Protein AF-A0A6J1WJ58-F1 (afdb_monomer)

Sequence (124 aa):
MFESSPGGNLGFEPDIKLTDEMVMVMGGKMEAPPFRWFCELCVQAFLAVRPYQEAIISMVSLMLDTGLPCFRGQTIRLLRSRFAPNSTEKEAAAYMLSVIRNSFLNFRTRTYDMIQYYQNQIPY

pLDDT: mean 79.68, std 16.93, range [39.81, 97.0]

Structure (mmCIF, N/CA/C/O backbone):
data_AF-A0A6J1WJ58-F1
#
_entry.id   AF-A0A6J1WJ58-F1
#
loop_
_atom_site.group_PDB
_atom_site.id
_atom_site.type_symbol
_atom_site.label_atom_id
_atom_site.label_alt_id
_atom_site.label_comp_id
_atom_site.label_asym_id
_atom_site.label_entity_id
_atom_site.label_seq_id
_atom_site.pdbx_PDB_ins_code
_atom_site.Cartn_x
_atom_site.Cartn_y
_atom_site.Cartn_z
_atom_site.occupancy
_atom_site.B_iso_or_equiv
_atom_site.auth_seq_id
_atom_site.auth_comp_id
_atom_site.auth_asym_id
_atom_site.auth_atom_id
_atom_site.pdbx_PDB_model_num
ATOM 1 N N . MET A 1 1 ? -6.988 -13.139 7.317 1.00 60.41 1 MET A N 1
ATOM 2 C CA . MET A 1 1 ? -7.574 -11.964 6.630 1.00 60.41 1 MET A CA 1
ATOM 3 C C . MET A 1 1 ? -6.925 -10.674 7.113 1.00 60.41 1 MET A C 1
ATOM 5 O O . MET A 1 1 ? -6.282 -10.037 6.301 1.00 60.41 1 MET A O 1
ATOM 9 N N . PHE A 1 2 ? -7.008 -10.321 8.404 1.00 64.38 2 PHE A N 1
ATOM 10 C CA . PHE A 1 2 ? -6.338 -9.118 8.933 1.00 64.38 2 PHE A CA 1
ATOM 11 C C . PHE A 1 2 ? -4.996 -9.394 9.632 1.00 64.38 2 PHE A C 1
ATOM 13 O O . PHE A 1 2 ? -4.045 -8.638 9.456 1.00 64.38 2 PHE A O 1
ATOM 20 N N . GLU A 1 3 ? -4.898 -10.494 10.384 1.00 55.34 3 GLU A N 1
ATOM 21 C CA . GLU A 1 3 ? -3.688 -10.864 11.151 1.00 55.34 3 GLU A CA 1
ATOM 22 C C . GLU A 1 3 ? -3.176 -12.275 10.837 1.00 55.34 3 GLU A C 1
ATOM 24 O O . GLU A 1 3 ? -2.421 -12.876 11.604 1.00 55.34 3 GLU A O 1
ATOM 29 N N . SER A 1 4 ? -3.640 -12.839 9.727 1.00 51.22 4 SER A N 1
ATOM 30 C CA . SER A 1 4 ? -3.305 -14.197 9.302 1.00 51.22 4 SER A CA 1
ATOM 31 C C . SER A 1 4 ? -2.499 -14.111 8.015 1.00 51.22 4 SER A C 1
ATOM 33 O O . SER A 1 4 ? -3.052 -13.667 7.009 1.00 51.22 4 SER A O 1
ATOM 35 N N . SER A 1 5 ? -1.244 -14.555 8.060 1.00 47.41 5 SER A N 1
ATOM 36 C CA . SER A 1 5 ? -0.415 -14.841 6.885 1.00 47.41 5 SER A CA 1
ATOM 37 C C . SER A 1 5 ? -0.180 -16.364 6.798 1.00 47.41 5 SER A C 1
ATOM 39 O O . SER A 1 5 ? 0.080 -16.990 7.838 1.00 47.41 5 SER A O 1
ATOM 41 N N . PRO A 1 6 ? -0.335 -16.995 5.616 1.00 40.00 6 PRO A N 1
ATOM 42 C CA . PRO A 1 6 ? 0.058 -18.378 5.360 1.00 40.00 6 PRO A CA 1
ATOM 43 C C . PRO A 1 6 ? 1.445 -18.714 5.929 1.00 40.00 6 PRO A C 1
ATOM 45 O O . PRO A 1 6 ? 2.403 -17.969 5.754 1.00 40.00 6 PRO A O 1
ATOM 48 N N . GLY A 1 7 ? 1.555 -19.845 6.635 1.00 43.47 7 GLY A N 1
ATOM 49 C CA . GLY A 1 7 ? 2.820 -20.299 7.233 1.00 43.47 7 GLY A CA 1
ATOM 50 C C . GLY A 1 7 ? 3.064 -19.878 8.689 1.00 43.47 7 GLY A C 1
ATOM 51 O O . GLY A 1 7 ? 4.175 -20.030 9.177 1.00 43.47 7 GLY A O 1
ATOM 52 N N . GLY A 1 8 ? 2.055 -19.382 9.411 1.00 45.62 8 GLY A N 1
ATOM 53 C CA . GLY A 1 8 ? 2.168 -19.171 10.862 1.00 45.62 8 GLY A CA 1
ATOM 54 C C . GLY A 1 8 ? 2.738 -17.812 11.271 1.00 45.62 8 GLY A C 1
ATOM 55 O O . GLY A 1 8 ? 3.471 -17.730 12.250 1.00 45.62 8 GLY A O 1
ATOM 56 N N . ASN A 1 9 ? 2.373 -16.735 10.563 1.00 49.78 9 ASN A N 1
ATOM 57 C CA . ASN A 1 9 ? 2.762 -15.352 10.895 1.00 49.78 9 ASN A CA 1
ATOM 58 C C . ASN A 1 9 ? 4.275 -15.085 10.891 1.00 49.78 9 ASN A C 1
ATOM 60 O O . ASN A 1 9 ? 4.757 -14.198 11.590 1.00 49.78 9 ASN A O 1
ATOM 64 N N . LEU A 1 10 ? 5.021 -15.791 10.047 1.00 46.75 10 LEU A N 1
ATOM 65 C CA . LEU A 1 10 ? 6.465 -15.608 9.916 1.00 46.75 10 LEU A CA 1
ATOM 66 C C . LEU A 1 10 ? 6.880 -14.266 9.262 1.00 46.75 10 LEU A C 1
ATOM 68 O O . LEU A 1 10 ? 8.064 -14.028 9.060 1.00 46.75 10 LEU A O 1
ATOM 72 N N . GLY A 1 11 ? 5.931 -13.387 8.903 1.00 54.22 11 GLY A N 1
ATOM 73 C CA . GLY A 1 11 ? 6.224 -12.058 8.338 1.00 54.22 11 GLY A CA 1
ATOM 74 C C . GLY A 1 11 ? 6.880 -12.098 6.955 1.00 54.22 11 GLY A C 1
ATOM 75 O O . GLY A 1 11 ? 7.455 -11.114 6.505 1.00 54.22 11 GLY A O 1
ATOM 76 N N . PHE A 1 12 ? 6.814 -13.250 6.290 1.00 52.81 12 PHE A N 1
ATOM 77 C CA . PHE A 1 12 ? 7.515 -13.500 5.041 1.00 52.81 12 PHE A CA 1
ATOM 78 C C . PHE A 1 12 ? 6.757 -12.987 3.810 1.00 52.81 12 PHE A C 1
ATOM 80 O O . PHE A 1 12 ? 7.349 -12.897 2.741 1.00 52.81 12 PHE A O 1
ATOM 87 N N . GLU A 1 13 ? 5.467 -12.688 3.870 1.00 59.56 13 GLU A N 1
ATOM 88 C CA . GLU A 1 13 ? 4.744 -12.278 2.664 1.00 59.56 13 GLU A CA 1
ATOM 89 C C . GLU A 1 13 ? 4.944 -10.796 2.339 1.00 59.56 13 GLU A C 1
ATOM 91 O O . GLU A 1 13 ? 4.951 -9.969 3.251 1.00 59.56 13 GLU A O 1
ATOM 96 N N . PRO A 1 14 ? 5.099 -10.446 1.047 1.00 64.50 14 PRO A N 1
ATOM 97 C CA . PRO A 1 14 ? 5.063 -9.050 0.647 1.00 64.50 14 PRO A CA 1
ATOM 98 C C . PRO A 1 14 ? 3.684 -8.463 0.967 1.00 64.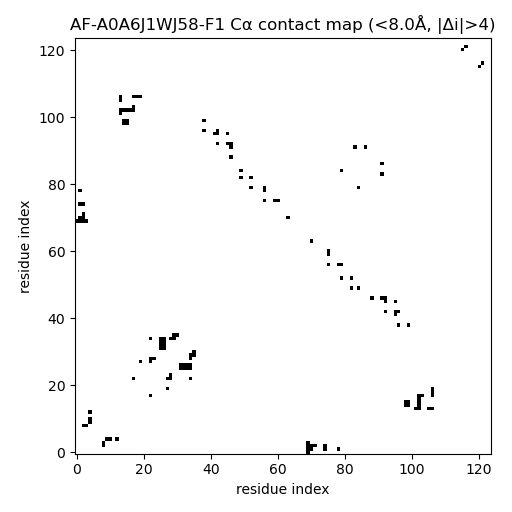50 14 PRO A C 1
ATOM 100 O O . PRO A 1 14 ? 2.669 -9.155 0.868 1.00 64.50 14 PRO A O 1
ATOM 103 N N . ASP A 1 15 ? 3.647 -7.172 1.297 1.00 75.12 15 ASP A N 1
ATOM 104 C CA . ASP A 1 15 ? 2.396 -6.453 1.563 1.00 75.12 15 ASP A CA 1
ATOM 105 C C . ASP A 1 15 ? 1.424 -6.512 0.371 1.00 75.12 15 ASP A C 1
ATOM 107 O O . ASP A 1 15 ? 0.209 -6.549 0.564 1.00 75.12 15 ASP A O 1
ATOM 111 N N . ILE A 1 16 ? 1.954 -6.550 -0.860 1.00 82.62 16 ILE A N 1
ATOM 112 C CA . ILE A 1 16 ? 1.187 -6.733 -2.095 1.00 82.62 16 ILE A CA 1
ATOM 113 C C . ILE A 1 16 ? 1.701 -7.969 -2.836 1.00 82.62 16 ILE A C 1
ATOM 115 O O . ILE A 1 16 ? 2.897 -8.126 -3.087 1.00 82.62 16 ILE A O 1
ATOM 119 N N . LYS A 1 17 ? 0.779 -8.837 -3.260 1.00 83.81 17 LYS A N 1
ATOM 120 C CA . LYS A 1 17 ? 1.092 -9.957 -4.152 1.00 83.81 17 LYS A CA 1
ATOM 121 C C . LYS A 1 17 ? 1.294 -9.438 -5.582 1.00 83.81 17 LYS A C 1
ATOM 123 O O . LYS A 1 17 ? 0.325 -9.148 -6.274 1.00 83.81 17 LYS A O 1
ATOM 128 N N . LEU A 1 18 ? 2.548 -9.355 -6.020 1.00 84.00 18 LEU A N 1
ATOM 129 C CA . LEU A 1 18 ? 2.936 -9.096 -7.410 1.00 84.00 18 LEU A CA 1
ATOM 130 C C . LEU A 1 18 ? 3.649 -10.336 -7.955 1.00 84.00 18 LEU A C 1
ATOM 132 O O . LEU A 1 18 ? 4.636 -10.775 -7.371 1.00 84.00 18 LEU A O 1
ATOM 136 N N . THR A 1 19 ? 3.111 -10.924 -9.023 1.00 83.38 19 THR A N 1
ATOM 137 C CA . THR A 1 19 ? 3.676 -12.121 -9.673 1.00 83.38 19 THR A CA 1
ATOM 138 C C . THR A 1 19 ? 4.583 -11.740 -10.842 1.00 83.38 19 THR A C 1
ATOM 140 O O . THR A 1 19 ? 4.487 -10.619 -11.352 1.00 83.38 19 THR A O 1
ATOM 143 N N . ASP A 1 20 ? 5.444 -12.666 -11.276 1.00 81.44 20 ASP A N 1
ATOM 144 C CA . ASP A 1 20 ? 6.336 -12.433 -12.419 1.00 81.44 20 ASP A CA 1
A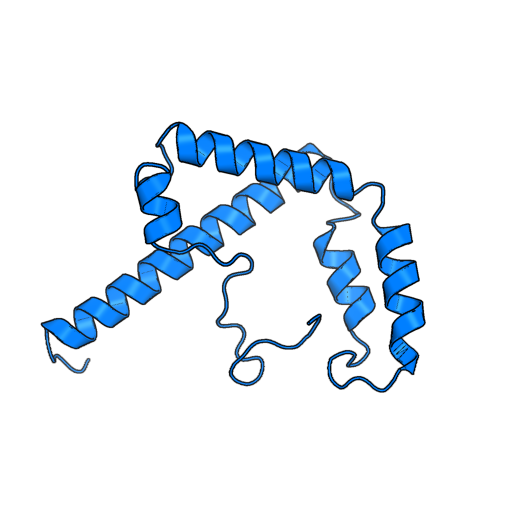TOM 145 C C . ASP A 1 20 ? 5.536 -12.151 -13.681 1.00 81.44 20 ASP A C 1
ATOM 147 O O . ASP A 1 20 ? 5.817 -11.210 -14.409 1.00 81.44 20 ASP A O 1
ATOM 151 N N . GLU A 1 21 ? 4.476 -12.925 -13.900 1.00 84.50 21 GLU A N 1
ATOM 152 C CA . GLU A 1 21 ? 3.638 -12.846 -15.084 1.00 84.50 21 GLU A CA 1
ATOM 153 C C . GLU A 1 21 ? 2.936 -11.486 -15.149 1.00 84.50 21 GLU A C 1
ATOM 155 O O . GLU A 1 21 ? 2.894 -10.856 -16.205 1.00 84.50 21 GLU A O 1
ATOM 160 N N . MET A 1 22 ? 2.458 -10.977 -14.005 1.00 89.00 22 MET A N 1
ATOM 161 C CA . MET A 1 22 ? 1.905 -9.622 -13.909 1.00 89.00 22 MET A CA 1
ATOM 162 C C . MET A 1 22 ? 2.957 -8.566 -14.266 1.00 89.00 22 MET A C 1
ATOM 164 O O . MET A 1 22 ? 2.683 -7.656 -15.048 1.00 89.00 22 MET A O 1
ATOM 168 N N . VAL A 1 23 ? 4.167 -8.682 -13.715 1.00 88.69 23 VAL A N 1
ATOM 169 C CA . VAL A 1 23 ? 5.269 -7.748 -13.981 1.00 88.69 23 VAL A CA 1
ATOM 170 C C . VAL A 1 23 ? 5.717 -7.815 -15.442 1.00 88.69 23 VAL A C 1
ATOM 172 O O . VAL A 1 23 ? 5.940 -6.776 -16.063 1.00 88.69 23 VAL A O 1
ATOM 175 N N . MET A 1 24 ? 5.811 -9.013 -16.012 1.00 87.62 24 MET A N 1
ATOM 176 C CA . MET A 1 24 ? 6.219 -9.268 -17.389 1.00 87.62 24 MET A CA 1
ATOM 177 C C . MET A 1 24 ? 5.220 -8.661 -18.375 1.00 87.62 24 MET A C 1
ATOM 179 O O . MET A 1 24 ? 5.631 -7.956 -19.297 1.00 87.62 24 MET A O 1
ATOM 183 N N . VAL A 1 25 ? 3.916 -8.825 -18.124 1.00 91.38 25 VAL A N 1
ATOM 184 C CA . VAL A 1 25 ? 2.847 -8.159 -18.890 1.00 91.38 25 VAL A CA 1
ATOM 185 C C . VAL A 1 25 ? 2.963 -6.633 -18.804 1.00 91.38 25 VAL A C 1
ATOM 187 O O . VAL A 1 25 ? 2.699 -5.935 -19.781 1.00 91.38 25 VAL A O 1
ATOM 190 N N . MET A 1 26 ? 3.427 -6.099 -17.672 1.00 93.44 26 MET A N 1
ATOM 191 C CA . MET A 1 26 ? 3.653 -4.662 -17.467 1.00 93.44 26 MET A CA 1
ATOM 192 C C . MET A 1 26 ? 5.021 -4.151 -17.966 1.00 93.44 26 MET A C 1
ATOM 194 O O . MET A 1 26 ? 5.387 -3.002 -17.705 1.0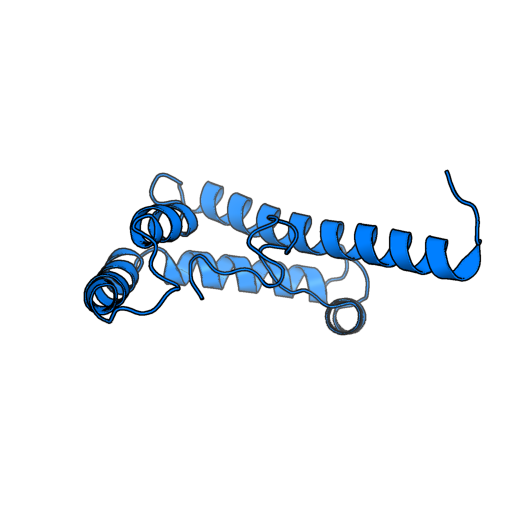0 93.44 26 MET A O 1
ATOM 198 N N . GLY A 1 27 ? 5.777 -4.963 -18.711 1.00 89.44 27 GLY A N 1
ATOM 199 C CA . GLY A 1 27 ? 7.048 -4.570 -19.329 1.00 89.44 27 GLY A CA 1
ATOM 200 C C . GLY A 1 27 ? 8.305 -5.022 -18.579 1.00 89.44 27 GLY A C 1
ATOM 201 O O . GLY A 1 27 ? 9.404 -4.580 -18.915 1.00 89.44 27 GLY A O 1
ATOM 202 N N . GLY A 1 28 ? 8.171 -5.888 -17.570 1.00 84.62 28 GLY A N 1
ATOM 203 C CA . GLY A 1 28 ? 9.273 -6.620 -16.931 1.00 84.62 28 GLY A CA 1
ATOM 204 C C . GLY A 1 28 ? 10.215 -5.790 -16.052 1.00 84.62 28 GLY A C 1
ATOM 205 O O . GLY A 1 28 ? 11.127 -6.337 -15.434 1.00 84.62 28 GLY A O 1
ATOM 206 N N . LYS A 1 29 ? 10.044 -4.465 -16.009 1.00 86.81 29 LYS A N 1
ATOM 207 C CA . LYS A 1 29 ? 10.933 -3.522 -15.320 1.00 86.81 29 LYS A CA 1
ATOM 208 C C . LYS A 1 29 ? 10.128 -2.403 -14.677 1.00 86.81 29 LYS A C 1
ATOM 210 O O . LYS A 1 29 ? 9.097 -1.996 -15.203 1.00 86.81 29 LYS A O 1
ATOM 215 N N . MET A 1 30 ? 10.632 -1.853 -13.577 1.00 84.44 30 MET A N 1
ATOM 216 C CA . MET A 1 30 ? 9.944 -0.776 -12.858 1.00 84.44 30 MET A CA 1
ATOM 217 C C . MET A 1 30 ? 9.929 0.547 -13.632 1.00 84.44 30 MET A C 1
ATOM 219 O O . MET A 1 30 ? 9.065 1.397 -13.427 1.00 84.44 30 MET A O 1
ATOM 223 N N . GLU A 1 31 ? 10.897 0.736 -14.525 1.00 89.19 31 GLU A N 1
ATOM 224 C CA . GLU A 1 31 ? 11.004 1.908 -15.386 1.00 89.19 31 GLU A CA 1
ATOM 225 C C . GLU A 1 31 ? 10.062 1.829 -16.591 1.00 89.19 31 GLU A C 1
ATOM 227 O O . GLU A 1 31 ? 9.883 2.836 -17.278 1.00 89.19 31 GLU A O 1
ATOM 232 N N . ALA A 1 32 ? 9.462 0.660 -16.846 1.00 92.81 32 ALA A N 1
ATOM 233 C CA . ALA A 1 32 ? 8.549 0.468 -17.957 1.00 92.81 32 ALA A CA 1
ATOM 234 C C . ALA A 1 32 ? 7.312 1.373 -17.790 1.00 92.81 32 ALA 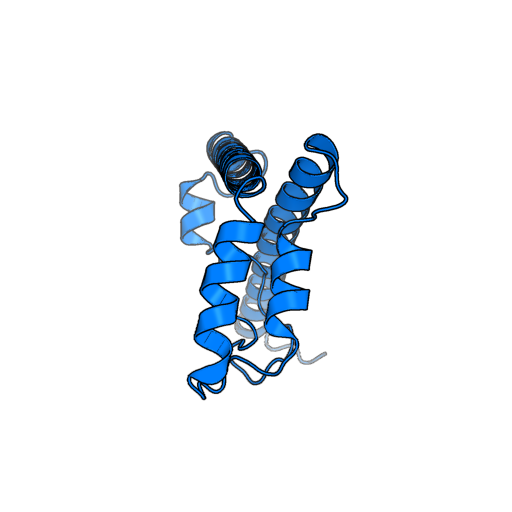A C 1
ATOM 236 O O . ALA A 1 32 ? 6.729 1.414 -16.701 1.00 92.81 32 ALA A O 1
ATOM 237 N N . PRO A 1 33 ? 6.871 2.080 -18.850 1.00 95.12 33 PRO A N 1
ATOM 238 C CA . PRO A 1 33 ? 5.693 2.942 -18.777 1.00 95.12 33 PRO A CA 1
ATOM 239 C C . PRO A 1 33 ? 4.433 2.255 -18.217 1.00 95.12 33 PRO A C 1
ATOM 241 O O . PRO A 1 33 ? 3.786 2.864 -17.366 1.00 95.12 33 PRO A O 1
ATOM 244 N N . PRO A 1 34 ? 4.101 0.994 -18.581 1.00 95.44 34 PRO A N 1
ATOM 245 C CA . PRO A 1 34 ? 2.929 0.321 -18.019 1.00 95.44 34 PRO A CA 1
ATOM 246 C C . PRO A 1 34 ? 3.054 0.066 -16.512 1.00 95.44 34 PRO A C 1
ATOM 248 O O . PRO A 1 34 ? 2.092 0.264 -15.776 1.00 95.44 34 PRO A O 1
ATOM 251 N N . PHE A 1 35 ? 4.245 -0.305 -16.028 1.00 93.62 35 PHE A N 1
ATOM 252 C CA . PHE A 1 35 ? 4.476 -0.499 -14.595 1.00 93.62 35 PHE A CA 1
ATOM 253 C C . PHE A 1 35 ? 4.402 0.822 -13.812 1.00 93.62 35 PHE A C 1
ATOM 255 O O . PHE A 1 35 ? 3.854 0.865 -12.710 1.00 93.62 35 PHE A O 1
ATOM 262 N N . ARG A 1 36 ? 4.910 1.925 -14.380 1.00 94.62 36 ARG A N 1
ATOM 263 C CA . ARG A 1 36 ? 4.763 3.262 -13.778 1.00 94.62 36 ARG A CA 1
ATOM 264 C C . ARG A 1 36 ? 3.300 3.668 -13.664 1.00 94.62 36 ARG A C 1
ATOM 266 O O . ARG A 1 36 ? 2.886 4.115 -12.599 1.00 94.62 36 ARG A O 1
ATOM 273 N N . TRP A 1 37 ? 2.521 3.434 -14.715 1.00 95.94 37 TRP A N 1
ATOM 274 C CA . TRP A 1 37 ? 1.091 3.717 -14.704 1.00 95.94 37 TRP A CA 1
ATOM 275 C C . TRP A 1 37 ? 0.344 2.870 -13.664 1.00 95.94 37 TRP A C 1
ATOM 277 O O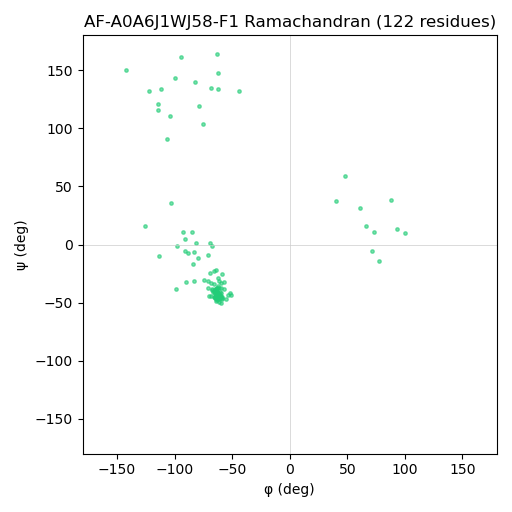 . TRP A 1 37 ? -0.474 3.394 -12.912 1.00 95.94 37 TRP A O 1
ATOM 287 N N . PHE A 1 38 ? 0.691 1.586 -13.530 1.00 94.94 38 PHE A N 1
ATOM 288 C CA . PHE A 1 38 ? 0.195 0.742 -12.441 1.00 94.94 38 PHE A CA 1
ATOM 289 C C . PHE A 1 38 ? 0.494 1.348 -11.060 1.00 94.94 38 PHE A C 1
ATOM 291 O O . PHE A 1 38 ? -0.402 1.453 -10.223 1.00 94.94 38 PHE A O 1
ATOM 298 N N . CYS A 1 39 ? 1.729 1.808 -10.831 1.00 94.62 39 CYS A N 1
ATOM 299 C CA . CYS A 1 39 ? 2.109 2.438 -9.565 1.00 94.62 39 CYS A CA 1
ATOM 300 C C . CYS A 1 39 ? 1.291 3.706 -9.284 1.00 94.62 39 CYS A C 1
ATOM 302 O O . CYS A 1 39 ? 0.843 3.908 -8.156 1.00 94.62 39 CYS A O 1
ATOM 304 N N . GLU A 1 40 ? 1.082 4.546 -10.299 1.00 95.69 40 GLU A N 1
ATOM 305 C CA . GLU A 1 40 ? 0.262 5.756 -10.197 1.00 95.69 40 GLU A CA 1
ATOM 306 C C . GLU A 1 40 ? -1.185 5.426 -9.818 1.00 95.69 40 GLU A C 1
ATOM 308 O O . GLU A 1 40 ? -1.723 6.030 -8.889 1.00 95.69 40 GLU A O 1
ATOM 313 N N . LEU A 1 41 ? -1.793 4.428 -10.466 1.00 96.94 41 LEU A N 1
ATOM 314 C CA . LEU A 1 41 ? -3.152 3.982 -10.154 1.00 96.94 41 LEU A CA 1
ATOM 315 C C . LEU A 1 41 ? -3.260 3.432 -8.726 1.00 96.94 41 LEU A C 1
ATOM 317 O O . LEU A 1 41 ? -4.220 3.747 -8.024 1.00 96.94 41 LEU A O 1
ATOM 321 N N . CYS A 1 42 ? -2.272 2.667 -8.253 1.00 95.56 42 CYS A N 1
ATOM 322 C CA . CYS A 1 42 ? -2.248 2.185 -6.870 1.00 95.56 42 CYS A CA 1
ATOM 323 C C . CYS A 1 42 ? -2.160 3.331 -5.854 1.00 95.56 42 CYS A C 1
ATOM 325 O O . CYS A 1 42 ? -2.850 3.304 -4.834 1.00 95.56 42 CYS A O 1
ATOM 327 N N . VAL A 1 43 ? -1.344 4.352 -6.130 1.00 96.38 43 VAL A N 1
ATOM 328 C CA . VAL A 1 43 ? -1.247 5.548 -5.281 1.00 96.38 43 VAL A CA 1
ATOM 329 C C . VAL A 1 43 ? -2.566 6.318 -5.276 1.00 96.38 43 VAL A C 1
ATOM 331 O O . VAL A 1 43 ? -3.051 6.677 -4.206 1.00 96.38 43 VAL A O 1
ATOM 334 N N . GLN A 1 44 ? -3.173 6.535 -6.445 1.00 97.00 44 GLN A N 1
ATOM 335 C CA . GLN A 1 44 ? -4.467 7.211 -6.558 1.00 97.00 44 GLN A CA 1
ATOM 336 C C . GLN A 1 44 ? -5.562 6.456 -5.802 1.00 97.00 44 GLN A C 1
ATOM 338 O O . GLN A 1 44 ? -6.300 7.064 -5.030 1.00 97.00 44 GLN A O 1
ATOM 343 N N . ALA A 1 45 ? -5.629 5.132 -5.958 1.00 96.38 45 ALA A N 1
ATOM 344 C CA . ALA A 1 45 ? -6.570 4.292 -5.229 1.00 96.38 45 ALA A CA 1
ATOM 345 C C . ALA A 1 45 ? -6.346 4.384 -3.714 1.00 96.38 45 ALA A C 1
ATOM 347 O O . ALA A 1 45 ? -7.302 4.549 -2.959 1.00 96.38 45 ALA A O 1
ATOM 348 N N . PHE A 1 46 ? -5.092 4.344 -3.254 1.00 95.81 46 PHE A N 1
ATOM 349 C CA . PHE A 1 46 ? -4.784 4.495 -1.834 1.00 95.81 46 PHE A CA 1
ATOM 350 C C . PHE A 1 46 ? -5.261 5.843 -1.291 1.00 95.81 46 PHE A C 1
ATOM 352 O O . PHE A 1 46 ? -5.977 5.883 -0.291 1.00 95.81 46 PHE A O 1
ATOM 359 N N . LEU A 1 47 ? -4.921 6.940 -1.969 1.00 95.88 47 LEU A N 1
ATOM 360 C CA . LEU A 1 47 ? -5.343 8.282 -1.569 1.00 95.88 47 LEU A CA 1
ATOM 361 C C . LEU A 1 47 ? -6.867 8.439 -1.583 1.00 95.88 47 LEU A C 1
ATOM 363 O O . LEU A 1 47 ? -7.406 9.049 -0.667 1.00 95.88 47 LEU A O 1
ATOM 367 N N . ALA A 1 48 ? -7.564 7.838 -2.550 1.00 96.62 48 ALA A N 1
ATOM 368 C CA . ALA A 1 48 ? -9.022 7.885 -2.635 1.00 96.62 48 ALA A CA 1
ATOM 369 C C . ALA A 1 48 ? -9.716 7.156 -1.471 1.00 96.62 48 ALA A C 1
ATOM 371 O O . ALA A 1 48 ? -10.778 7.582 -1.023 1.00 96.62 48 ALA A O 1
ATOM 372 N N . VAL A 1 49 ? -9.127 6.069 -0.964 1.00 95.44 49 VAL A N 1
ATOM 373 C CA . VAL A 1 49 ? -9.713 5.269 0.124 1.00 95.44 49 VAL A CA 1
ATOM 374 C C . VAL A 1 49 ? -9.415 5.872 1.503 1.00 95.44 49 VAL A C 1
ATOM 376 O O . VAL A 1 49 ? -1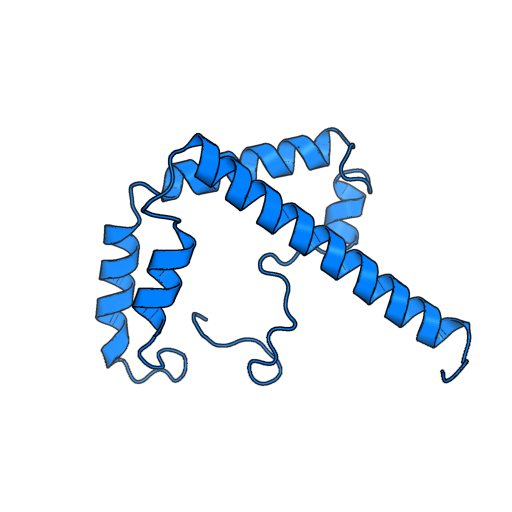0.243 5.763 2.406 1.00 95.44 49 VAL A O 1
ATOM 379 N N . ARG A 1 50 ? -8.267 6.540 1.688 1.00 95.50 50 ARG A N 1
ATOM 380 C CA . ARG A 1 50 ? -7.822 7.086 2.990 1.00 95.50 50 ARG A CA 1
ATOM 381 C C . ARG A 1 50 ? -8.858 7.950 3.731 1.00 95.50 50 ARG A C 1
ATOM 383 O O . ARG A 1 50 ? -9.010 7.734 4.934 1.00 95.50 50 ARG A O 1
ATOM 390 N N . PRO A 1 51 ? -9.602 8.874 3.089 1.00 95.06 51 PRO A N 1
ATOM 391 C CA . PRO A 1 51 ? -10.640 9.658 3.765 1.00 95.06 51 PRO A CA 1
ATOM 392 C C . PRO A 1 51 ? -11.744 8.805 4.404 1.00 95.06 51 PRO A C 1
ATOM 394 O O . PRO A 1 51 ? -12.351 9.216 5.388 1.00 95.06 51 PRO A O 1
ATOM 397 N N . TYR A 1 52 ? -11.973 7.596 3.887 1.00 95.50 52 TYR A N 1
ATOM 398 C CA . TYR A 1 52 ? -12.996 6.665 4.361 1.00 95.50 52 TYR A CA 1
ATOM 399 C C . TYR A 1 52 ? -12.474 5.667 5.410 1.00 95.50 52 TYR A C 1
ATOM 401 O O . TYR A 1 52 ? -13.177 4.715 5.755 1.00 95.50 52 TYR A O 1
ATOM 409 N N . GLN A 1 53 ? -11.262 5.868 5.948 1.00 93.75 53 GLN A N 1
ATOM 410 C CA . GLN A 1 53 ? -10.636 4.947 6.905 1.00 93.75 53 GLN A CA 1
ATOM 411 C C . GLN A 1 53 ? -11.521 4.638 8.122 1.00 93.75 53 GLN A C 1
ATOM 413 O O . GLN A 1 53 ? -11.648 3.475 8.491 1.00 93.75 53 GLN A O 1
ATOM 418 N N . GLU A 1 54 ? -12.185 5.636 8.718 1.00 93.31 54 GLU A N 1
ATOM 419 C CA . GLU A 1 54 ? -13.001 5.416 9.920 1.00 93.31 54 GLU A CA 1
ATOM 420 C C . GLU A 1 54 ? -14.283 4.638 9.607 1.00 93.31 54 GLU A C 1
ATOM 422 O O . GLU A 1 54 ? -14.716 3.829 10.425 1.00 93.31 54 GLU A O 1
ATOM 427 N N . ALA A 1 55 ? -14.850 4.787 8.405 1.00 94.12 55 ALA A N 1
ATOM 428 C CA . ALA A 1 55 ? -15.978 3.967 7.967 1.00 94.12 55 ALA A CA 1
ATOM 429 C C . ALA A 1 55 ? -15.562 2.492 7.837 1.00 94.12 55 ALA A C 1
ATOM 431 O O . ALA A 1 55 ? -16.239 1.604 8.356 1.00 94.12 55 ALA A O 1
ATOM 432 N N . ILE A 1 56 ? -14.407 2.231 7.216 1.00 92.50 56 ILE A N 1
ATOM 433 C CA . ILE A 1 56 ? -13.853 0.876 7.071 1.00 92.50 56 ILE A CA 1
ATOM 434 C C . ILE A 1 56 ? -13.521 0.276 8.442 1.00 92.50 56 ILE A C 1
ATOM 436 O O . ILE A 1 56 ? -13.914 -0.851 8.736 1.00 92.50 56 ILE A O 1
ATOM 440 N N . ILE A 1 57 ? -12.841 1.034 9.305 1.00 91.75 57 ILE A N 1
ATOM 441 C CA . ILE A 1 57 ? -12.480 0.603 10.660 1.00 91.75 57 ILE A CA 1
ATOM 442 C C . ILE A 1 57 ? -13.731 0.296 11.489 1.00 91.75 57 ILE A C 1
ATOM 444 O O . ILE A 1 57 ? -13.751 -0.707 12.204 1.00 91.75 57 ILE A O 1
ATOM 448 N N . SER A 1 58 ? -14.780 1.111 11.377 1.00 91.75 58 SER A N 1
ATOM 449 C CA . SER A 1 58 ? -16.038 0.899 12.101 1.00 91.75 58 SER A CA 1
ATOM 450 C C . SER A 1 58 ? -16.723 -0.395 11.667 1.00 91.75 58 SER A C 1
ATOM 452 O O . SER A 1 58 ? -17.108 -1.193 12.518 1.00 91.75 58 SER A O 1
ATOM 454 N N . MET A 1 59 ? -16.792 -0.663 10.358 1.00 90.06 59 MET A N 1
ATOM 455 C CA . MET A 1 59 ? -17.335 -1.924 9.839 1.00 90.06 59 MET A CA 1
ATOM 456 C C . MET A 1 59 ? -16.553 -3.139 10.350 1.00 90.06 59 MET A C 1
ATOM 458 O O . MET A 1 59 ? -17.153 -4.113 10.794 1.00 90.06 59 MET A O 1
ATOM 462 N N . VAL A 1 60 ? -15.218 -3.075 10.346 1.00 88.38 60 VAL A N 1
ATOM 463 C CA . VAL A 1 60 ? -14.377 -4.176 10.845 1.00 88.38 60 VAL A CA 1
ATOM 464 C C . VAL A 1 60 ? -14.509 -4.343 12.361 1.00 88.38 60 VAL A C 1
ATOM 466 O O . VAL A 1 60 ? -14.476 -5.467 12.855 1.00 88.38 60 VAL A O 1
ATOM 469 N N . SER A 1 61 ? -14.713 -3.252 13.102 1.00 86.56 61 SER A N 1
ATOM 470 C CA . SER A 1 61 ? -14.898 -3.291 14.559 1.00 86.56 61 SER A CA 1
ATOM 471 C C . SER A 1 61 ? -16.159 -4.058 14.960 1.00 86.56 61 SER A C 1
ATOM 473 O O . SER A 1 61 ? -16.113 -4.831 15.911 1.00 86.56 61 SER A O 1
ATOM 475 N N . LEU A 1 62 ? -17.249 -3.931 14.193 1.00 87.25 62 LEU A N 1
ATOM 476 C CA . LEU A 1 62 ? -18.482 -4.704 14.408 1.00 87.25 62 LEU A CA 1
ATOM 477 C C . LEU A 1 62 ? -18.289 -6.215 14.203 1.00 87.25 62 LEU A C 1
ATOM 479 O O . LEU A 1 62 ? -19.070 -7.013 14.712 1.00 87.25 62 LEU A O 1
ATOM 483 N N . MET A 1 63 ? -17.260 -6.622 13.456 1.00 85.06 63 MET A N 1
ATOM 484 C CA . MET A 1 63 ? -16.970 -8.031 13.185 1.00 85.06 63 MET A CA 1
ATOM 485 C C . MET A 1 63 ? -16.069 -8.681 14.244 1.00 85.06 63 MET A C 1
ATOM 487 O O . MET A 1 63 ? -15.884 -9.898 14.198 1.00 85.06 63 MET A O 1
ATOM 491 N N . LEU A 1 64 ? -15.513 -7.922 15.196 1.00 81.50 64 LEU A N 1
ATOM 492 C CA . LEU A 1 64 ? -14.575 -8.457 16.194 1.00 81.50 64 LEU A CA 1
ATOM 493 C C . LEU A 1 64 ? -15.211 -9.531 17.087 1.00 81.50 64 LEU A C 1
ATOM 495 O O . LEU A 1 64 ? -14.558 -10.524 17.400 1.00 81.50 64 LEU A O 1
ATOM 499 N N . ASP A 1 65 ? -16.495 -9.383 17.416 1.00 78.25 65 ASP A N 1
ATOM 500 C CA . ASP A 1 65 ? -17.218 -10.289 18.320 1.00 78.25 65 ASP A CA 1
ATOM 501 C C . ASP A 1 65 ? -17.716 -11.575 17.635 1.00 78.25 65 ASP A C 1
ATOM 503 O O . ASP A 1 65 ? -18.324 -12.436 18.266 1.00 78.25 65 ASP A O 1
ATOM 507 N N . THR A 1 66 ? -17.434 -11.751 16.339 1.00 82.25 66 THR A N 1
ATOM 508 C CA . THR A 1 66 ? -17.861 -12.937 15.572 1.00 82.25 66 THR A CA 1
ATOM 509 C C . THR A 1 66 ? -17.121 -14.224 15.955 1.00 82.25 66 THR A C 1
ATOM 511 O O . THR A 1 66 ? -17.484 -15.300 15.485 1.00 82.25 66 THR A O 1
ATOM 514 N N . GLY A 1 67 ? -16.068 -14.140 16.777 1.00 72.25 67 GLY A N 1
ATOM 515 C CA . GLY A 1 67 ? -15.270 -15.297 17.201 1.00 72.25 67 GLY A CA 1
ATOM 516 C C . GLY A 1 67 ? -14.358 -15.872 16.110 1.00 72.25 67 GLY A C 1
ATOM 517 O O . GLY A 1 67 ? -13.792 -16.952 16.284 1.00 72.25 67 GLY A O 1
ATOM 518 N N . LEU A 1 68 ? -14.190 -15.173 14.980 1.00 77.50 68 LEU A N 1
ATOM 519 C CA . LEU A 1 68 ? -13.294 -15.612 13.912 1.00 77.50 68 LEU A CA 1
ATOM 520 C C . LEU A 1 68 ? -11.817 -15.532 14.360 1.00 77.50 68 LEU A C 1
ATOM 522 O O . LEU A 1 68 ? -11.375 -14.498 14.866 1.00 77.50 68 LEU A O 1
ATOM 526 N N . PRO A 1 69 ? -10.992 -16.565 14.088 1.00 68.25 69 PRO A N 1
ATOM 527 C CA . PRO A 1 69 ? -9.610 -16.677 14.589 1.00 68.25 69 PRO A CA 1
ATOM 528 C C . PRO A 1 69 ? -8.623 -15.643 14.008 1.00 68.25 69 PRO A C 1
ATOM 530 O O . PRO A 1 69 ? -7.431 -15.645 14.335 1.00 68.25 69 PRO A O 1
ATOM 533 N N . CYS A 1 70 ? -9.093 -14.778 13.108 1.00 67.50 70 CYS A N 1
ATOM 534 C CA . CYS A 1 70 ? -8.321 -13.727 12.454 1.00 67.50 70 CYS A CA 1
ATOM 535 C C . CYS A 1 70 ? -8.349 -12.374 13.184 1.00 67.50 70 CYS A C 1
ATOM 537 O O . CYS A 1 70 ? -7.626 -11.477 12.749 1.00 67.50 70 CYS A O 1
ATOM 539 N N . PHE A 1 71 ? -9.135 -12.243 14.258 1.00 72.06 71 PHE A N 1
ATOM 540 C CA . PHE A 1 71 ? -9.225 -11.053 15.102 1.00 72.06 71 PHE A CA 1
ATOM 541 C C . PHE A 1 71 ? -8.533 -11.305 16.453 1.00 72.06 71 PHE A C 1
ATOM 543 O O . PHE A 1 71 ? -9.160 -11.785 17.392 1.00 72.06 71 PHE A O 1
ATOM 550 N N . ARG A 1 72 ? -7.229 -11.013 16.588 1.00 67.62 72 ARG A N 1
ATOM 551 C CA . ARG A 1 72 ? -6.450 -11.272 17.825 1.00 67.62 72 ARG A CA 1
ATOM 552 C C . ARG A 1 72 ? -6.211 -10.002 18.649 1.00 67.62 72 ARG A C 1
ATOM 554 O O . ARG A 1 72 ? -5.156 -9.814 19.251 1.00 67.62 72 ARG A O 1
ATOM 561 N N . GLY A 1 73 ? -7.195 -9.100 18.658 1.00 73.69 73 GLY A N 1
ATOM 562 C CA . GLY A 1 73 ? -7.220 -7.894 19.497 1.00 73.69 73 GLY A CA 1
ATOM 563 C C . GLY A 1 73 ? -6.342 -6.726 19.026 1.00 73.69 73 GLY A C 1
ATOM 564 O O . GLY A 1 73 ? -6.543 -5.601 19.475 1.00 73.69 73 GLY A O 1
ATOM 565 N N . GLN A 1 74 ? -5.413 -6.933 18.088 1.00 79.38 74 GLN A N 1
ATOM 566 C CA . GLN A 1 74 ? -4.584 -5.862 17.508 1.00 79.38 74 GLN A CA 1
ATOM 567 C C . GLN A 1 74 ? -5.113 -5.361 16.157 1.00 79.38 74 GLN A C 1
ATOM 569 O O . GLN A 1 74 ? -4.575 -4.407 15.588 1.00 79.38 74 GLN A O 1
ATOM 574 N N . THR A 1 75 ? -6.203 -5.954 15.668 1.00 83.38 75 THR A N 1
ATOM 575 C CA . THR A 1 75 ? -6.628 -5.850 14.270 1.00 83.38 75 THR A CA 1
ATOM 576 C C . THR A 1 75 ? -6.975 -4.424 13.893 1.00 83.38 75 THR A C 1
ATOM 578 O O . THR A 1 75 ? -6.507 -3.926 12.874 1.00 83.38 75 THR A O 1
ATOM 581 N N . ILE A 1 76 ? -7.720 -3.732 14.754 1.00 87.31 76 ILE A N 1
ATOM 582 C CA . ILE A 1 76 ? -8.112 -2.339 14.528 1.00 87.31 76 ILE A CA 1
ATOM 583 C C . ILE A 1 76 ? -6.904 -1.406 14.557 1.00 87.31 76 ILE A C 1
ATOM 585 O O . ILE A 1 76 ? -6.788 -0.522 13.710 1.00 87.31 76 ILE A O 1
ATOM 589 N N . ARG A 1 77 ? -5.968 -1.620 15.490 1.00 87.62 77 ARG A N 1
ATOM 590 C CA . ARG A 1 77 ? -4.753 -0.803 15.585 1.00 87.62 77 ARG A CA 1
ATOM 591 C C . ARG A 1 77 ? -3.889 -0.962 14.334 1.00 87.62 77 ARG A C 1
ATOM 593 O O . ARG A 1 77 ? -3.454 0.036 13.762 1.00 87.62 77 ARG A O 1
ATOM 600 N N . LEU A 1 78 ? -3.673 -2.202 13.896 1.00 86.44 78 LEU A N 1
ATOM 601 C CA . LEU A 1 78 ? -2.898 -2.509 12.696 1.00 86.44 78 LEU A CA 1
ATOM 602 C C . LEU A 1 78 ? -3.599 -1.990 11.437 1.00 86.44 78 LEU A C 1
ATOM 604 O O . LEU A 1 78 ? -2.960 -1.334 10.618 1.00 86.44 78 LEU A O 1
ATOM 608 N N . LEU A 1 79 ? -4.911 -2.195 11.305 1.00 88.44 79 LEU A N 1
ATOM 609 C CA . LEU A 1 79 ? -5.695 -1.682 10.182 1.00 88.44 79 LEU A CA 1
ATOM 610 C C . LEU A 1 79 ? -5.615 -0.155 10.091 1.00 88.44 79 LEU A C 1
ATOM 612 O O . LEU A 1 79 ? -5.332 0.372 9.020 1.00 88.44 79 LEU A O 1
ATOM 616 N N . ARG A 1 80 ? -5.772 0.554 11.216 1.00 90.69 80 ARG A N 1
ATOM 617 C CA . ARG A 1 80 ? -5.632 2.014 11.252 1.00 90.69 80 ARG A CA 1
ATOM 618 C C . ARG A 1 80 ? -4.237 2.455 10.816 1.00 90.69 80 ARG A C 1
ATOM 620 O O . ARG A 1 80 ? -4.115 3.391 10.035 1.00 90.69 80 ARG A O 1
ATOM 627 N N . SER A 1 81 ? -3.185 1.760 11.253 1.00 90.06 81 SER A N 1
ATOM 628 C CA . SER A 1 81 ? -1.815 2.102 10.846 1.00 90.06 81 SER A CA 1
ATOM 629 C C . SER A 1 81 ? -1.582 1.983 9.333 1.00 90.06 81 SER A C 1
ATOM 631 O O . SER A 1 81 ? -0.849 2.797 8.775 1.00 90.06 81 SER A O 1
ATOM 633 N N . ARG A 1 82 ? -2.270 1.055 8.645 1.00 89.75 82 ARG A N 1
ATOM 634 C CA . ARG A 1 82 ? -2.164 0.866 7.184 1.00 89.75 82 ARG A CA 1
ATOM 635 C C . ARG A 1 82 ? -2.700 2.051 6.372 1.00 89.75 82 ARG A C 1
ATOM 637 O O . ARG A 1 82 ? -2.284 2.229 5.234 1.00 89.75 82 ARG A O 1
ATOM 644 N N . PHE A 1 83 ? -3.579 2.878 6.941 1.00 91.81 83 PHE A N 1
ATOM 645 C CA . PHE A 1 83 ? -4.078 4.091 6.279 1.00 91.81 83 PHE A CA 1
ATOM 646 C C . PHE A 1 83 ? -3.141 5.300 6.417 1.00 91.81 83 PHE A C 1
ATOM 648 O O . PHE A 1 83 ? -3.380 6.332 5.784 1.00 91.81 83 PHE A O 1
ATOM 655 N N . ALA A 1 84 ? -2.070 5.185 7.214 1.00 91.06 84 ALA A N 1
ATOM 656 C CA . ALA A 1 84 ? -1.145 6.275 7.522 1.00 91.06 84 ALA A CA 1
ATOM 657 C C . ALA A 1 84 ? -1.887 7.573 7.933 1.00 91.06 84 ALA A C 1
ATOM 659 O O . ALA A 1 84 ? -1.755 8.597 7.260 1.00 91.06 84 ALA A O 1
ATOM 660 N N . PRO A 1 85 ? -2.710 7.555 9.002 1.00 89.19 85 PRO A N 1
ATOM 661 C CA . PRO A 1 85 ? -3.633 8.649 9.338 1.00 89.19 85 PRO A CA 1
ATOM 662 C C . PRO A 1 85 ? -2.936 9.979 9.644 1.00 89.19 85 PRO A C 1
ATOM 664 O O . PRO A 1 85 ? -3.502 11.037 9.400 1.00 89.19 85 PRO A O 1
ATOM 667 N N . ASN A 1 86 ? -1.700 9.922 10.147 1.00 91.50 86 ASN A N 1
ATOM 668 C CA . ASN A 1 86 ? -0.924 11.098 10.548 1.00 91.50 86 ASN A CA 1
ATOM 669 C C . ASN A 1 86 ? -0.054 11.661 9.413 1.00 91.50 86 ASN A C 1
ATOM 671 O O . ASN A 1 86 ? 0.748 12.559 9.648 1.00 91.50 86 ASN A O 1
ATOM 675 N N . SER A 1 87 ? -0.167 11.107 8.205 1.00 93.00 87 SER A N 1
ATOM 676 C CA . SER A 1 87 ? 0.628 11.509 7.048 1.00 93.00 87 SER A CA 1
ATOM 677 C C . SER A 1 87 ? -0.156 12.444 6.134 1.00 93.00 87 SER A C 1
ATOM 679 O O . SER A 1 87 ? -1.348 12.248 5.879 1.00 93.00 87 SER A O 1
ATOM 681 N N . THR A 1 88 ? 0.534 13.423 5.561 1.00 95.81 88 THR A N 1
ATOM 682 C CA . THR A 1 88 ? 0.013 14.232 4.450 1.00 95.81 88 THR A CA 1
ATOM 683 C C . THR A 1 88 ? -0.246 13.362 3.215 1.00 95.81 88 THR A C 1
ATOM 685 O O . THR A 1 88 ? 0.262 12.246 3.105 1.00 95.81 88 THR A O 1
ATOM 688 N N . GLU A 1 89 ? -1.018 13.854 2.242 1.00 93.50 89 GLU A N 1
ATOM 689 C CA . GLU A 1 89 ? -1.243 13.126 0.979 1.00 93.50 89 GLU A CA 1
ATOM 690 C C . GLU A 1 89 ? 0.068 12.801 0.253 1.00 93.50 89 GLU A C 1
ATOM 692 O O . GLU A 1 89 ? 0.241 11.699 -0.263 1.00 93.50 89 GLU A O 1
ATOM 697 N N . LYS A 1 90 ? 1.033 13.726 0.284 1.00 95.19 90 LYS A N 1
ATOM 698 C CA . LYS A 1 90 ? 2.356 13.531 -0.316 1.00 95.19 90 LYS A CA 1
ATOM 699 C C . LYS A 1 90 ? 3.140 12.411 0.372 1.00 95.19 90 LYS A C 1
ATOM 701 O O . LYS A 1 90 ? 3.730 11.567 -0.300 1.00 95.19 90 LYS A O 1
ATOM 706 N N . GLU A 1 91 ? 3.148 12.390 1.701 1.00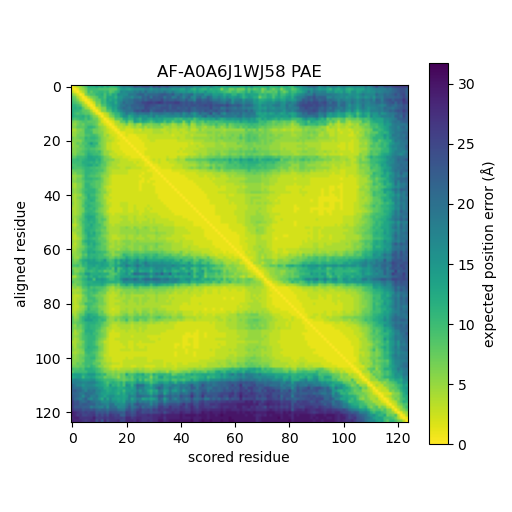 96.00 91 GLU A N 1
ATOM 707 C CA . GLU A 1 91 ? 3.818 11.340 2.478 1.00 96.00 91 GLU A CA 1
ATOM 708 C C . GLU A 1 91 ? 3.127 9.987 2.303 1.00 96.00 91 GLU A C 1
ATOM 710 O O . GLU A 1 91 ? 3.794 8.968 2.148 1.00 96.00 91 GLU A O 1
ATOM 715 N N . ALA A 1 92 ? 1.796 9.973 2.250 1.00 94.75 92 ALA A N 1
ATOM 716 C CA . ALA A 1 92 ? 1.011 8.771 2.010 1.00 94.75 92 ALA A CA 1
ATOM 717 C C . ALA A 1 92 ? 1.244 8.193 0.605 1.00 94.75 92 ALA A C 1
ATOM 719 O O . ALA A 1 92 ? 1.352 6.977 0.447 1.00 94.75 92 ALA A O 1
ATOM 720 N N . ALA A 1 93 ? 1.386 9.049 -0.409 1.00 95.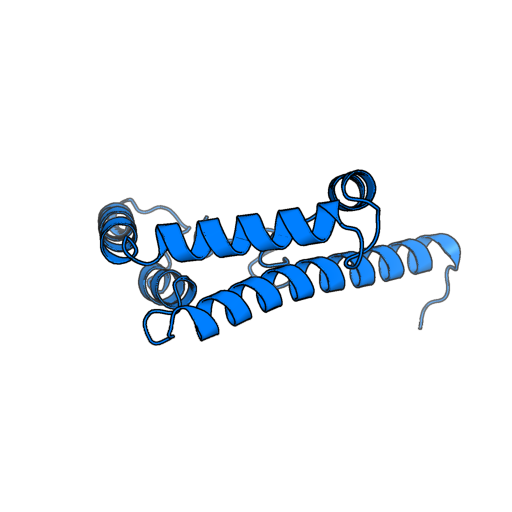25 93 ALA A N 1
ATOM 721 C CA . ALA A 1 93 ? 1.775 8.629 -1.750 1.00 95.25 93 ALA A CA 1
ATOM 722 C C . ALA A 1 93 ? 3.175 7.994 -1.760 1.00 95.25 93 ALA A C 1
ATOM 724 O O . ALA A 1 93 ? 3.371 6.927 -2.343 1.00 95.25 93 ALA A O 1
ATOM 725 N N . ALA A 1 94 ? 4.139 8.611 -1.069 1.00 95.75 94 ALA A N 1
ATOM 726 C CA . ALA A 1 94 ? 5.487 8.064 -0.931 1.00 95.75 94 ALA A CA 1
ATOM 727 C C . ALA A 1 94 ? 5.502 6.726 -0.168 1.00 95.75 94 ALA A C 1
ATOM 729 O O . ALA A 1 94 ? 6.231 5.810 -0.553 1.00 95.75 94 ALA A O 1
ATOM 730 N N . TYR A 1 95 ? 4.669 6.594 0.868 1.00 94.06 95 TYR A N 1
ATOM 731 C CA . TYR A 1 95 ? 4.459 5.345 1.598 1.00 94.06 95 TYR A CA 1
ATOM 732 C C . TYR A 1 95 ? 3.904 4.243 0.688 1.00 94.06 95 TYR A C 1
ATOM 734 O O . TYR A 1 95 ? 4.474 3.160 0.623 1.00 94.06 95 TYR A O 1
ATOM 742 N N . MET A 1 96 ? 2.846 4.512 -0.082 1.00 94.56 96 MET A N 1
ATOM 743 C CA . MET A 1 96 ? 2.287 3.498 -0.982 1.00 94.56 96 MET A CA 1
ATOM 744 C C . MET A 1 96 ? 3.284 3.092 -2.076 1.00 94.56 96 MET A C 1
ATOM 746 O O . MET A 1 96 ? 3.430 1.909 -2.382 1.00 94.56 96 MET A O 1
ATOM 750 N N . LEU A 1 97 ? 4.048 4.047 -2.616 1.00 93.94 97 LEU A N 1
ATOM 751 C CA . LEU A 1 97 ? 5.133 3.724 -3.541 1.00 93.94 97 LEU A CA 1
ATOM 752 C C . LEU A 1 97 ? 6.170 2.801 -2.894 1.00 93.94 97 LEU A C 1
ATOM 754 O O . LEU A 1 97 ? 6.561 1.822 -3.523 1.00 93.94 97 LEU A O 1
ATOM 758 N N . SER A 1 98 ? 6.607 3.064 -1.659 1.00 92.12 98 SER A N 1
ATOM 759 C CA . SER A 1 98 ? 7.598 2.207 -0.992 1.00 92.12 98 SER A CA 1
ATOM 760 C C . SER A 1 98 ? 7.075 0.785 -0.765 1.00 92.12 98 SER A C 1
ATOM 762 O O . SER A 1 98 ? 7.812 -0.169 -1.010 1.00 92.12 98 SER A O 1
ATOM 764 N N . VAL A 1 99 ? 5.792 0.629 -0.424 1.00 91.38 99 VAL A N 1
ATOM 765 C CA . VAL A 1 99 ? 5.115 -0.674 -0.309 1.00 91.38 99 VAL A CA 1
ATOM 766 C C . VAL A 1 99 ? 5.165 -1.453 -1.630 1.00 91.38 99 VAL A C 1
ATOM 768 O O . VAL A 1 99 ? 5.540 -2.630 -1.644 1.00 91.38 99 VAL A O 1
ATOM 771 N N . ILE A 1 100 ? 4.858 -0.802 -2.758 1.00 91.19 100 ILE A N 1
ATOM 772 C CA . ILE A 1 100 ? 4.915 -1.425 -4.092 1.00 91.19 100 ILE A CA 1
ATOM 773 C C . ILE A 1 100 ? 6.353 -1.835 -4.437 1.00 91.19 100 ILE A C 1
ATOM 775 O O . ILE A 1 100 ? 6.588 -2.959 -4.885 1.00 91.19 100 ILE A O 1
ATOM 779 N N . ARG A 1 101 ? 7.336 -0.958 -4.184 1.00 88.94 101 ARG A N 1
ATOM 780 C CA . ARG A 1 101 ? 8.756 -1.253 -4.447 1.00 88.94 101 ARG A CA 1
ATOM 781 C C . ARG A 1 101 ? 9.259 -2.431 -3.618 1.00 88.94 101 ARG A C 1
ATOM 783 O O . ARG A 1 101 ? 9.905 -3.322 -4.160 1.00 88.94 101 ARG A O 1
ATOM 790 N N . ASN A 1 102 ? 8.936 -2.461 -2.328 1.00 87.19 102 ASN A N 1
ATOM 791 C CA . ASN A 1 102 ? 9.321 -3.554 -1.439 1.00 87.19 102 ASN A CA 1
ATOM 792 C C . ASN A 1 102 ? 8.682 -4.875 -1.875 1.00 87.19 102 ASN A C 1
ATOM 794 O O . ASN A 1 102 ? 9.332 -5.917 -1.835 1.00 87.19 102 ASN A O 1
ATOM 798 N N . SER A 1 103 ? 7.436 -4.832 -2.347 1.00 86.44 103 SER A N 1
ATOM 799 C CA . SER A 1 103 ? 6.742 -6.009 -2.876 1.00 86.44 103 SER A CA 1
ATOM 800 C C . SER A 1 103 ? 7.413 -6.543 -4.149 1.00 86.44 103 SER A C 1
ATOM 802 O O . SER A 1 103 ? 7.633 -7.747 -4.265 1.00 86.44 103 SER A O 1
ATOM 804 N N . PHE A 1 104 ? 7.834 -5.654 -5.055 1.00 84.75 104 PHE A N 1
ATOM 805 C CA . PHE A 1 104 ? 8.598 -6.012 -6.256 1.00 84.75 104 PHE A CA 1
ATOM 806 C C . PHE A 1 104 ? 9.976 -6.617 -5.926 1.00 84.75 104 PHE A C 1
ATOM 808 O O . PHE A 1 104 ? 10.374 -7.628 -6.506 1.00 84.75 104 PHE A O 1
ATOM 815 N N . LEU A 1 105 ? 10.710 -6.022 -4.978 1.00 77.94 105 LEU A N 1
ATOM 816 C CA . LEU A 1 105 ? 12.050 -6.480 -4.592 1.00 77.94 105 LEU A CA 1
ATOM 817 C C . LEU A 1 105 ? 12.019 -7.819 -3.848 1.00 77.94 105 LEU A C 1
ATOM 819 O O . LEU A 1 105 ? 12.794 -8.708 -4.187 1.00 77.94 105 LEU A O 1
ATOM 823 N N . ASN A 1 106 ? 11.101 -7.996 -2.892 1.00 73.06 106 ASN A N 1
ATOM 824 C CA . ASN A 1 106 ? 10.938 -9.266 -2.174 1.00 73.06 106 ASN A CA 1
ATOM 825 C C . ASN A 1 106 ? 10.605 -10.423 -3.124 1.00 73.06 106 ASN A C 1
ATOM 827 O O . ASN A 1 106 ? 11.099 -11.536 -2.943 1.00 73.06 106 ASN A O 1
ATOM 831 N N . PHE A 1 107 ? 9.797 -10.157 -4.152 1.00 67.19 107 PHE A N 1
ATOM 832 C CA . PHE A 1 107 ? 9.506 -11.126 -5.202 1.00 67.19 107 PHE A CA 1
ATOM 833 C C . PHE A 1 107 ? 10.764 -11.501 -6.003 1.00 67.19 107 PHE A C 1
ATOM 835 O O . PHE A 1 107 ? 11.058 -12.689 -6.177 1.00 67.19 107 PHE A O 1
ATOM 842 N N . ARG A 1 108 ? 11.538 -10.503 -6.450 1.00 63.59 108 ARG A N 1
ATOM 843 C CA . ARG A 1 108 ? 12.753 -10.742 -7.236 1.00 63.59 108 ARG A CA 1
ATOM 844 C C . ARG A 1 108 ? 13.790 -11.538 -6.447 1.00 63.59 108 ARG A C 1
ATOM 846 O O . ARG A 1 108 ? 14.328 -12.499 -6.986 1.00 63.59 108 ARG A O 1
ATOM 853 N N . THR A 1 109 ? 14.042 -11.171 -5.190 1.00 59.62 109 THR A N 1
ATOM 854 C CA . THR A 1 109 ? 15.025 -11.855 -4.338 1.00 59.62 109 THR A CA 1
ATOM 855 C C . THR A 1 109 ? 14.626 -13.312 -4.111 1.00 59.62 109 THR A C 1
ATOM 857 O O . THR A 1 109 ? 15.427 -14.203 -4.359 1.00 59.62 109 THR A O 1
ATOM 860 N N . ARG A 1 110 ? 13.353 -13.591 -3.791 1.00 60.84 110 ARG A N 1
ATOM 861 C CA . ARG A 1 110 ? 12.891 -14.976 -3.586 1.00 60.84 110 ARG A CA 1
ATOM 862 C C . ARG A 1 110 ? 12.966 -15.859 -4.818 1.00 60.84 110 ARG A C 1
ATOM 864 O O . ARG A 1 110 ? 13.290 -17.037 -4.705 1.00 60.84 110 ARG A O 1
ATOM 871 N N . THR A 1 111 ? 12.631 -15.307 -5.976 1.00 58.47 111 THR A N 1
ATOM 872 C CA . THR A 1 111 ? 12.670 -16.062 -7.231 1.00 58.47 111 THR A CA 1
ATOM 873 C C . THR A 1 111 ? 14.116 -16.323 -7.647 1.00 58.47 111 THR A C 1
ATOM 875 O O . THR A 1 111 ? 14.430 -17.424 -8.091 1.00 58.47 111 THR A O 1
ATOM 878 N N . TYR A 1 112 ? 15.017 -15.358 -7.424 1.00 52.97 112 TYR A N 1
ATOM 879 C CA . TYR A 1 112 ? 16.452 -15.533 -7.654 1.00 52.97 112 TYR A CA 1
ATOM 880 C C . TYR A 1 112 ? 17.047 -16.610 -6.734 1.00 52.97 112 TYR A C 1
ATOM 882 O O . TYR A 1 112 ? 17.740 -17.500 -7.223 1.00 52.97 112 TYR A O 1
ATOM 890 N N . ASP A 1 113 ? 16.695 -16.602 -5.445 1.00 55.25 113 ASP A N 1
ATOM 891 C CA . ASP A 1 113 ? 17.173 -17.586 -4.464 1.00 55.25 113 ASP A CA 1
ATOM 892 C C . ASP A 1 113 ? 16.660 -19.005 -4.768 1.00 55.25 113 ASP A C 1
ATOM 894 O O . ASP A 1 113 ? 17.411 -19.977 -4.681 1.00 55.25 113 ASP A O 1
ATOM 898 N N . MET A 1 114 ? 15.395 -19.146 -5.188 1.00 58.22 114 MET A N 1
ATOM 899 C CA . MET A 1 114 ? 14.849 -20.447 -5.590 1.00 58.22 114 MET A CA 1
ATOM 900 C C . MET A 1 114 ? 15.481 -20.961 -6.887 1.00 58.22 114 MET A C 1
ATOM 902 O O . MET A 1 114 ? 15.858 -22.128 -6.953 1.00 58.22 114 MET A O 1
ATOM 906 N N . ILE A 1 115 ? 15.638 -20.117 -7.911 1.00 58.22 115 ILE A N 1
ATOM 907 C CA . ILE A 1 115 ? 16.257 -20.535 -9.179 1.00 58.22 115 ILE A CA 1
ATOM 908 C C . ILE A 1 115 ? 17.733 -20.908 -8.967 1.00 58.22 115 ILE A C 1
ATOM 910 O O . ILE A 1 115 ? 18.175 -21.924 -9.502 1.00 58.22 115 ILE A O 1
ATOM 914 N N . GLN A 1 116 ? 18.478 -20.166 -8.137 1.00 45.88 116 GLN A N 1
ATOM 915 C CA . GLN A 1 116 ? 19.856 -20.521 -7.777 1.00 45.88 116 GLN A CA 1
ATOM 916 C C . GLN A 1 116 ? 19.947 -21.857 -7.033 1.00 45.88 116 GLN A C 1
ATOM 918 O O . GLN A 1 116 ? 20.832 -22.660 -7.335 1.00 45.88 116 GLN A O 1
ATOM 923 N N . TYR A 1 117 ? 19.022 -22.118 -6.107 1.00 55.09 117 TYR A N 1
ATOM 924 C CA . TYR A 1 117 ? 18.956 -23.389 -5.388 1.00 55.09 117 TYR A CA 1
ATOM 925 C C . TYR A 1 117 ? 18.701 -24.574 -6.332 1.00 55.09 117 TYR A C 1
ATOM 927 O O . TYR A 1 117 ? 19.382 -25.596 -6.244 1.00 55.09 117 TYR A O 1
ATOM 935 N N . TYR A 1 118 ? 17.769 -24.423 -7.279 1.00 54.91 118 TYR A N 1
ATOM 936 C CA . TYR A 1 118 ? 17.435 -25.480 -8.236 1.00 54.91 118 TYR A CA 1
ATOM 937 C C . TYR A 1 118 ? 18.496 -25.686 -9.328 1.00 54.91 118 TYR A C 1
ATOM 939 O O . TYR A 1 118 ? 18.648 -26.812 -9.799 1.00 54.91 118 TYR A O 1
ATOM 947 N N . GLN A 1 119 ? 19.230 -24.644 -9.737 1.00 48.75 119 GLN A N 1
ATOM 948 C CA . GLN A 1 119 ? 20.207 -24.747 -10.829 1.00 48.75 119 GLN A CA 1
ATOM 949 C C . GLN A 1 119 ? 21.626 -25.131 -10.387 1.00 48.75 119 GLN A C 1
ATOM 951 O O . GLN A 1 119 ? 22.303 -25.806 -11.157 1.00 48.75 119 GLN A O 1
ATOM 956 N N . ASN A 1 120 ? 22.087 -24.743 -9.189 1.00 55.97 120 ASN A N 1
ATOM 957 C CA . ASN A 1 120 ? 23.515 -24.855 -8.849 1.00 55.97 120 ASN A CA 1
ATOM 958 C C . ASN A 1 120 ? 23.876 -25.866 -7.743 1.00 55.97 120 ASN A C 1
ATOM 960 O O . ASN A 1 120 ? 25.060 -26.123 -7.583 1.00 55.97 120 ASN A O 1
ATOM 964 N N . GLN A 1 121 ? 22.929 -26.460 -6.998 1.00 50.59 121 GLN A N 1
ATOM 965 C CA . GLN A 1 121 ? 23.204 -27.435 -5.913 1.00 50.59 121 GLN A CA 1
ATOM 966 C C . GLN A 1 121 ? 24.423 -27.112 -5.005 1.00 50.59 121 GLN A C 1
ATOM 968 O O . GLN A 1 121 ? 25.139 -28.021 -4.590 1.00 50.59 121 GLN A O 1
ATOM 973 N N . ILE A 1 122 ? 24.687 -25.844 -4.669 1.00 47.44 122 ILE A N 1
ATOM 974 C CA . ILE A 1 122 ? 25.786 -25.503 -3.748 1.00 47.44 122 ILE A CA 1
ATOM 975 C C . ILE A 1 122 ? 25.188 -25.151 -2.381 1.00 47.44 122 ILE A C 1
ATOM 977 O O . ILE A 1 122 ? 24.508 -24.129 -2.271 1.00 47.44 122 ILE A O 1
ATOM 981 N N . PRO A 1 123 ? 25.379 -25.984 -1.342 1.00 39.81 123 PRO A N 1
ATOM 982 C CA . PRO A 1 123 ? 25.065 -25.604 0.024 1.00 39.81 123 PRO A CA 1
ATOM 983 C C . PRO A 1 123 ? 26.187 -24.710 0.571 1.00 39.81 123 PRO A C 1
ATOM 985 O O . PRO A 1 123 ? 27.318 -25.172 0.670 1.00 39.81 123 PRO A O 1
ATOM 988 N N . TYR A 1 124 ? 25.811 -23.475 0.926 1.00 51.00 124 TYR A N 1
ATOM 989 C CA . TYR A 1 124 ? 26.538 -22.448 1.702 1.00 51.00 124 TYR A CA 1
ATOM 990 C C . TYR A 1 124 ? 27.979 -22.126 1.276 1.00 51.00 124 TYR A C 1
ATOM 992 O O . TYR A 1 124 ? 28.904 -22.906 1.588 1.00 51.00 124 TYR A O 1
#

Mean predicted aligned error: 8.98 Å

Radius of gyration: 17.68 Å; Cα contacts (8 Å, |Δi|>4): 75; chains: 1; bounding box: 45×42×39 Å

Secondary structure (DSSP, 8-state):
--S--TTTS-S-S-SS---HHHHHHTTSSTTSHHHHHHHHHHHHHHHHHGGGHHHHHHHHHHTGGG--TT--S-HHHHHHHHT-TTS-HHHHHHHHHHHHHHHHHHHHHHHHHHHHHHHH----

Solvent-accessible surface area (backbone atoms only — not comparable to full-atom values): 7417 Å² total; per-residue (Å²): 110,80,72,56,47,91,86,77,60,74,77,77,71,55,93,46,94,64,54,69,68,61,41,46,76,27,58,64,42,76,85,25,69,57,35,43,51,51,51,52,52,52,32,50,51,51,62,68,48,44,84,48,45,65,61,55,51,51,59,53,57,72,52,55,8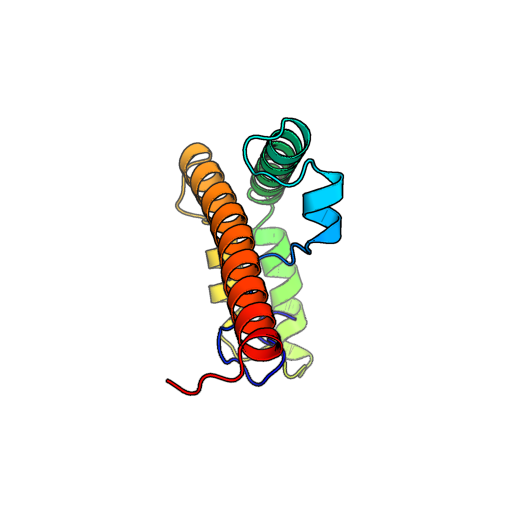3,70,73,54,92,42,57,79,85,50,46,66,64,54,56,52,56,75,56,42,80,91,46,53,73,69,54,43,38,53,49,47,50,51,49,53,52,52,14,55,48,55,44,52,53,53,52,50,54,50,51,50,55,75,73,62,78,75,84,131

Foldseek 3Di:
DQQDDPPGNPVLAQPDDDDQVNCVVQPNDCPRPSNVVVLVVQLVVLLVCLVCLVVVLVVVVVCLPVPDPRNPPCRSVSSSVLSVNVDDSVVSSVVSSVSVVRNVVSNVVVVVVVVCCVPPVDDD

Nearest PDB structures (foldseek):
  9bax-assembly1_A  TM=9.307E-01  e=4.731E-07  Homo sapiens
  9b9g-assembly1_B  TM=8.841E-01  e=6.354E-06  Homo sapiens